Protein AF-A0A6G1BLP6-F1 (afdb_monomer)

Structure (mmCIF, N/CA/C/O backbone):
data_AF-A0A6G1BLP6-F1
#
_entry.id   AF-A0A6G1BLP6-F1
#
loop_
_atom_site.group_PDB
_atom_site.id
_atom_site.type_symbol
_atom_site.label_atom_id
_atom_site.label_alt_id
_atom_site.label_comp_id
_atom_site.label_asym_id
_atom_site.label_entity_id
_atom_site.label_seq_id
_atom_site.pdbx_PDB_ins_code
_atom_site.Cartn_x
_atom_site.Cartn_y
_atom_site.Cartn_z
_atom_site.occupancy
_atom_site.B_iso_or_equiv
_atom_site.auth_seq_id
_atom_site.auth_comp_id
_atom_site.auth_asym_id
_atom_site.auth_atom_id
_atom_site.pdbx_PDB_model_num
ATOM 1 N N . MET A 1 1 ? -44.568 1.431 -53.016 1.00 49.56 1 MET A N 1
ATOM 2 C CA . MET A 1 1 ? -43.522 0.957 -52.077 1.00 49.56 1 MET A CA 1
ATOM 3 C C . MET A 1 1 ? -42.128 1.195 -52.660 1.00 49.56 1 MET A C 1
ATOM 5 O O . MET A 1 1 ? -41.774 0.500 -53.600 1.00 49.56 1 MET A O 1
ATOM 9 N N . LYS A 1 2 ? -41.354 2.138 -52.099 1.00 43.41 2 LYS A N 1
ATOM 10 C CA . LYS A 1 2 ? -39.905 2.087 -51.759 1.00 43.41 2 LYS A CA 1
ATOM 11 C C . LYS A 1 2 ? -39.343 3.519 -51.656 1.00 43.41 2 LYS A C 1
ATOM 13 O O . LYS A 1 2 ? -39.744 4.408 -52.388 1.00 43.41 2 LYS A O 1
ATOM 18 N N . ARG A 1 3 ? -38.508 3.704 -50.631 1.00 43.41 3 ARG A N 1
ATOM 19 C CA . ARG A 1 3 ? -38.144 4.943 -49.915 1.00 43.41 3 ARG A CA 1
ATOM 20 C C . ARG A 1 3 ? -37.071 5.782 -50.632 1.00 43.41 3 ARG A C 1
ATOM 22 O O . ARG A 1 3 ? -36.205 5.175 -51.259 1.00 43.41 3 ARG A O 1
ATOM 29 N N . PRO A 1 4 ? -37.011 7.113 -50.430 1.00 48.69 4 PRO A N 1
ATOM 30 C CA . PRO A 1 4 ? -35.815 7.891 -50.733 1.00 48.69 4 PRO A CA 1
ATOM 31 C C . PRO A 1 4 ? -34.778 7.755 -49.604 1.00 48.69 4 PRO A C 1
ATOM 33 O O . PRO A 1 4 ? -35.099 7.828 -48.418 1.00 48.69 4 PRO A O 1
ATOM 36 N N . THR A 1 5 ? -33.519 7.537 -49.979 1.00 52.62 5 THR A N 1
ATOM 37 C CA . THR A 1 5 ? -32.361 7.511 -49.077 1.00 52.62 5 THR A CA 1
ATOM 38 C C . THR A 1 5 ? -31.807 8.922 -48.889 1.00 52.62 5 THR A C 1
ATOM 40 O O . THR A 1 5 ? -31.282 9.499 -49.840 1.00 52.62 5 THR A O 1
ATOM 43 N N . GLN A 1 6 ? -31.862 9.456 -47.668 1.00 46.12 6 GLN A N 1
ATOM 44 C CA . GLN A 1 6 ? -31.048 10.606 -47.268 1.00 46.12 6 GLN A CA 1
ATOM 45 C C . GLN A 1 6 ? -29.583 10.164 -47.133 1.00 46.12 6 GLN A C 1
ATOM 47 O O . GLN A 1 6 ? -29.266 9.260 -46.360 1.00 46.12 6 GLN A O 1
ATOM 52 N N . ARG A 1 7 ? -28.684 10.798 -47.891 1.00 44.09 7 ARG A N 1
ATOM 53 C CA . ARG A 1 7 ? -27.245 10.816 -47.604 1.00 44.09 7 ARG A CA 1
ATOM 54 C C . ARG A 1 7 ? -26.928 12.185 -47.026 1.00 44.09 7 ARG A C 1
ATOM 56 O O . ARG A 1 7 ? -26.746 13.130 -47.783 1.00 44.09 7 ARG A O 1
ATOM 63 N N . ASP A 1 8 ? -26.867 12.274 -45.704 1.00 41.25 8 ASP A N 1
ATOM 64 C CA . ASP A 1 8 ? -26.398 13.484 -45.038 1.00 41.25 8 ASP A CA 1
ATOM 65 C C . ASP A 1 8 ? -24.873 13.428 -44.892 1.00 41.25 8 ASP A C 1
ATOM 67 O O . ASP A 1 8 ? -24.301 12.661 -44.1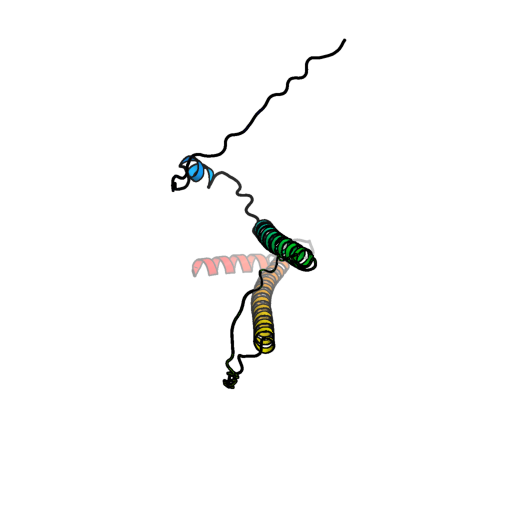09 1.00 41.25 8 ASP A O 1
ATOM 71 N N . GLY A 1 9 ? -24.202 14.215 -45.731 1.00 46.84 9 GLY A N 1
ATOM 72 C CA . GLY A 1 9 ? -22.765 14.437 -45.708 1.00 46.84 9 GLY A CA 1
ATOM 73 C C . GLY A 1 9 ? -22.378 15.382 -44.575 1.00 46.84 9 GLY A C 1
ATOM 74 O O . GLY A 1 9 ? -22.216 16.578 -44.782 1.00 46.84 9 GLY A O 1
ATOM 75 N N . GLY A 1 10 ? -22.168 14.845 -43.376 1.00 40.88 10 GLY A N 1
ATOM 76 C CA . GLY A 1 10 ? -21.662 15.593 -42.222 1.00 40.88 10 GLY A CA 1
ATOM 77 C C . GLY A 1 10 ? -20.132 15.626 -42.147 1.00 40.88 10 GLY A C 1
ATOM 78 O O . GLY A 1 10 ? -19.542 15.062 -41.222 1.00 40.88 10 GLY A O 1
ATOM 79 N N . GLY A 1 11 ? -19.466 16.267 -43.109 1.00 44.09 11 GLY A N 1
ATOM 80 C CA . GLY A 1 11 ? -18.021 16.507 -43.067 1.00 44.09 11 GLY A CA 1
ATOM 81 C C . GLY A 1 11 ? -17.651 17.491 -41.952 1.00 44.09 11 GLY A C 1
ATOM 82 O O . GLY A 1 11 ? -17.710 18.703 -42.140 1.00 44.09 11 GLY A O 1
ATOM 83 N N . ARG A 1 12 ? -17.247 16.991 -40.777 1.00 51.62 12 ARG A N 1
ATOM 84 C CA . ARG A 1 12 ? -16.734 17.840 -39.688 1.00 51.62 12 ARG A CA 1
ATOM 85 C C . ARG A 1 12 ? -15.384 18.442 -40.084 1.00 51.62 12 ARG A C 1
ATOM 87 O O . ARG A 1 12 ? -14.343 17.802 -39.922 1.00 51.62 12 ARG A O 1
ATOM 94 N N . ARG A 1 13 ? -15.404 19.689 -40.561 1.00 58.03 13 ARG A N 1
ATOM 95 C CA . ARG A 1 13 ? -14.222 20.555 -40.652 1.00 58.03 13 ARG A CA 1
ATOM 96 C C . ARG A 1 13 ? -13.611 20.683 -39.255 1.00 58.03 13 ARG A C 1
ATOM 98 O O . ARG A 1 13 ? -14.239 21.204 -38.340 1.00 58.03 13 ARG A O 1
ATOM 105 N N . ARG A 1 14 ? -12.395 20.169 -39.075 1.00 61.75 14 ARG A N 1
ATOM 106 C CA . ARG A 1 14 ? -11.563 20.440 -37.900 1.00 61.75 14 ARG A CA 1
ATOM 107 C C . ARG A 1 14 ? -10.317 21.153 -38.376 1.00 61.75 14 ARG A C 1
ATOM 109 O O . ARG A 1 14 ? -9.379 20.504 -38.820 1.00 61.75 14 ARG A O 1
ATOM 116 N N . ASN A 1 15 ? -10.347 22.471 -38.288 1.00 63.34 15 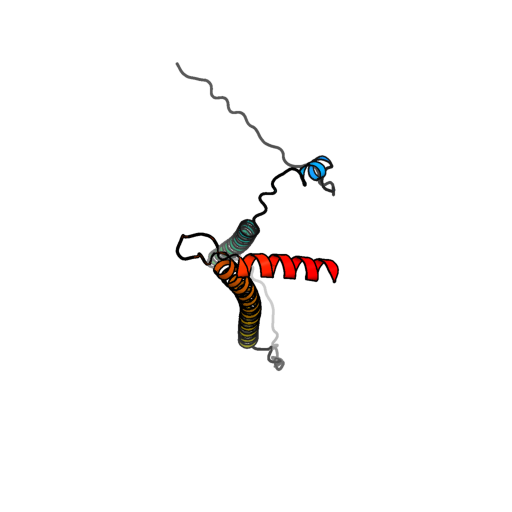ASN A N 1
ATOM 117 C CA . ASN A 1 15 ? -9.177 23.279 -37.999 1.00 63.34 15 ASN A CA 1
ATOM 118 C C . ASN A 1 15 ? -9.642 24.713 -37.831 1.00 63.34 15 ASN A C 1
ATOM 120 O O . ASN A 1 15 ? -10.110 25.298 -38.794 1.00 63.34 15 ASN A O 1
ATOM 124 N N . GLU A 1 16 ? -9.533 25.216 -36.607 1.00 55.16 16 GLU A N 1
ATOM 125 C CA . GLU A 1 16 ? -9.065 26.563 -36.283 1.00 55.16 16 GLU A CA 1
ATOM 126 C C . GLU A 1 16 ? -9.237 26.764 -34.782 1.00 55.16 16 GLU A C 1
ATOM 128 O O . GLU A 1 16 ? -10.343 26.869 -34.270 1.00 55.16 16 GLU A O 1
ATOM 133 N N . GLN A 1 17 ? -8.113 26.691 -34.075 1.00 58.19 17 GLN A N 1
ATOM 134 C CA . GLN A 1 17 ? -7.715 27.601 -33.001 1.00 58.19 17 GLN A CA 1
ATOM 135 C C . GLN A 1 17 ? -6.421 27.043 -32.416 1.00 58.19 17 GLN A C 1
ATOM 137 O O . GLN A 1 17 ? -6.364 26.363 -31.395 1.00 58.19 17 GLN A O 1
ATOM 142 N N . ARG A 1 18 ? -5.340 27.334 -33.140 1.00 60.72 18 ARG A N 1
ATOM 143 C CA . ARG A 1 18 ? -4.014 27.454 -32.550 1.00 60.72 18 ARG A CA 1
ATOM 144 C C . ARG A 1 18 ? -3.994 28.778 -31.794 1.00 60.72 18 ARG A C 1
ATOM 146 O O . ARG A 1 18 ? -3.501 29.772 -32.307 1.00 60.72 18 ARG A O 1
ATOM 153 N N . LEU A 1 19 ? -4.569 28.792 -30.602 1.00 52.75 19 LEU A N 1
ATOM 154 C CA . LEU A 1 19 ? -4.318 29.840 -29.628 1.00 52.75 19 LEU A CA 1
ATOM 155 C C . LEU A 1 19 ? -3.748 29.138 -28.407 1.00 52.75 19 LEU A C 1
ATOM 157 O O . LEU A 1 19 ? -4.384 28.251 -27.838 1.00 52.75 19 LEU A O 1
ATOM 161 N N . GLY A 1 20 ? -2.507 29.480 -28.063 1.00 65.31 20 GLY A N 1
ATOM 162 C CA . GLY A 1 20 ? -1.955 29.158 -26.756 1.00 65.31 20 GLY A CA 1
ATOM 163 C C . GLY A 1 20 ? -2.897 29.748 -25.715 1.00 65.31 20 GLY A C 1
ATOM 164 O O . GLY A 1 20 ?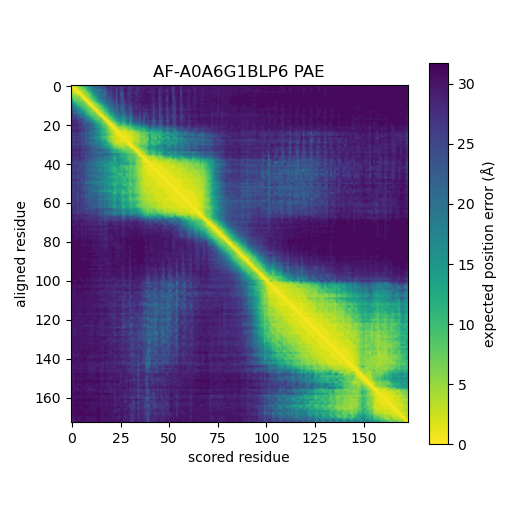 -2.943 30.957 -25.536 1.00 65.31 20 GLY A O 1
ATOM 165 N N . GLY A 1 21 ? -3.721 28.896 -25.118 1.00 55.50 21 GLY A N 1
ATOM 166 C CA . GLY A 1 21 ? -4.821 29.298 -24.262 1.00 55.50 21 GLY A CA 1
ATOM 167 C C . GLY A 1 21 ? -4.807 28.416 -23.036 1.00 55.50 21 GLY A C 1
ATOM 168 O O . GLY A 1 21 ? -4.977 27.199 -23.136 1.00 55.50 21 GLY A O 1
ATOM 169 N N . GLY A 1 22 ? -4.564 29.038 -21.883 1.00 72.00 22 GLY A N 1
ATOM 170 C CA . GLY A 1 22 ? -4.801 28.405 -20.595 1.00 72.00 22 GLY A CA 1
ATOM 171 C C . GLY A 1 22 ? -6.221 27.840 -20.525 1.00 72.00 22 GLY A C 1
ATOM 172 O O . GLY A 1 22 ? -7.106 28.220 -21.293 1.00 72.00 22 GLY A O 1
ATOM 173 N N . LEU A 1 23 ? -6.416 26.887 -19.614 1.00 76.88 23 LEU A N 1
ATOM 174 C CA . LEU A 1 23 ? -7.701 26.221 -19.407 1.00 76.88 23 LEU A CA 1
ATOM 175 C C . LEU A 1 23 ? -8.823 27.270 -19.323 1.00 76.88 23 LEU A C 1
ATOM 177 O O . LEU A 1 23 ? -8.699 28.257 -18.602 1.00 76.88 23 LEU A O 1
ATOM 181 N N . SER A 1 24 ? -9.905 27.072 -20.081 1.00 82.62 24 SER A N 1
ATOM 182 C CA . SER A 1 24 ? -11.040 27.998 -20.071 1.00 82.62 24 SER A CA 1
ATOM 183 C C . SER A 1 24 ? -11.598 28.159 -18.650 1.00 82.62 24 SER A C 1
ATOM 185 O O . SER A 1 24 ? -11.510 27.238 -17.837 1.00 82.62 24 SER A O 1
ATOM 187 N N . LEU A 1 25 ? -12.214 29.302 -18.329 1.00 77.62 25 LEU A N 1
ATOM 188 C CA . LEU A 1 25 ? -12.848 29.522 -17.017 1.00 77.62 25 LEU A CA 1
ATOM 189 C C . LEU A 1 25 ? -13.849 28.403 -16.674 1.00 77.62 25 LEU A C 1
ATOM 191 O O . LEU A 1 25 ? -13.894 27.915 -15.547 1.00 77.62 25 LEU A O 1
ATOM 195 N N . ALA A 1 26 ? -14.579 27.921 -17.683 1.00 77.06 26 ALA A N 1
ATOM 196 C CA . ALA A 1 26 ? -15.448 26.757 -17.561 1.00 77.06 26 ALA A CA 1
ATOM 197 C C . ALA A 1 26 ? -14.671 25.470 -17.220 1.00 77.06 26 ALA A C 1
ATOM 199 O O . ALA A 1 26 ? -15.163 24.651 -16.447 1.00 77.06 26 ALA A O 1
ATOM 200 N N . ALA A 1 27 ? -13.463 25.268 -17.754 1.00 77.44 27 ALA A N 1
ATOM 201 C CA . ALA A 1 27 ? -12.610 24.138 -17.385 1.00 77.44 27 ALA A CA 1
ATOM 202 C C . ALA A 1 27 ? -12.101 24.246 -15.938 1.00 77.44 27 ALA A C 1
ATOM 204 O O . ALA A 1 27 ? -12.098 23.236 -15.237 1.00 77.44 27 ALA A O 1
ATOM 205 N N . PHE A 1 28 ? -11.749 25.445 -15.460 1.00 79.00 28 PHE A N 1
ATOM 206 C CA . PHE A 1 28 ? -11.367 25.670 -14.058 1.00 79.00 28 PHE A CA 1
ATOM 207 C C . PHE A 1 28 ? -12.529 25.452 -13.082 1.00 79.00 28 PHE A C 1
ATOM 209 O O . PHE A 1 28 ? -12.365 24.741 -12.090 1.00 79.00 28 PHE A O 1
ATOM 216 N N . ALA A 1 29 ? -13.711 25.998 -13.377 1.00 81.00 29 ALA A N 1
ATOM 217 C CA . ALA A 1 29 ? -14.908 25.802 -12.557 1.00 81.00 29 ALA A CA 1
ATOM 218 C C . ALA A 1 29 ? -15.307 24.316 -12.481 1.00 81.00 29 ALA A C 1
ATOM 220 O O . ALA A 1 29 ? -15.645 23.805 -11.414 1.00 81.00 29 ALA A O 1
ATOM 221 N N . ASN A 1 30 ? -15.179 23.593 -13.598 1.00 71.69 30 ASN A N 1
ATOM 222 C CA . ASN A 1 30 ? -15.501 22.169 -13.669 1.00 71.69 30 ASN A CA 1
ATOM 223 C C . ASN A 1 30 ? -14.379 21.234 -13.179 1.00 71.69 30 ASN A C 1
ATOM 225 O O . ASN A 1 30 ? -14.613 20.033 -13.035 1.00 71.69 30 ASN A O 1
ATOM 229 N N . ALA A 1 31 ? -13.168 21.735 -12.909 1.00 69.62 31 ALA A N 1
ATOM 230 C CA . ALA A 1 31 ? -12.051 20.907 -12.442 1.00 69.62 31 ALA A CA 1
ATOM 231 C C . ALA A 1 31 ? -12.278 20.348 -11.028 1.00 69.62 31 ALA A C 1
ATOM 233 O O . ALA A 1 31 ? -11.774 19.274 -10.709 1.00 69.62 31 ALA A O 1
ATOM 234 N N . LYS A 1 32 ? -13.043 21.061 -10.189 1.00 64.56 32 LYS A N 1
ATOM 235 C CA . LYS A 1 32 ? -13.363 20.644 -8.813 1.00 64.56 32 LYS A CA 1
ATOM 236 C C . LYS A 1 32 ? -14.673 19.857 -8.695 1.00 64.56 32 LYS A C 1
ATOM 238 O O . LYS A 1 32 ? -14.843 19.136 -7.721 1.00 64.56 32 LYS A O 1
ATOM 243 N N . SER A 1 33 ? -15.594 19.994 -9.654 1.00 62.94 33 SER A N 1
ATOM 244 C CA . SER A 1 33 ? -16.937 19.390 -9.587 1.00 62.94 33 SER A CA 1
ATOM 245 C C . SER A 1 33 ? -17.044 18.033 -10.282 1.00 62.94 33 SER A C 1
ATOM 247 O O . SER A 1 33 ? -17.953 17.258 -9.990 1.00 62.94 33 SER A O 1
ATOM 249 N N . ARG A 1 34 ? -16.125 17.710 -11.197 1.00 61.66 34 ARG A N 1
ATOM 250 C CA . ARG A 1 34 ? -16.102 16.397 -11.847 1.00 61.66 34 ARG A CA 1
ATOM 251 C C . ARG A 1 34 ? -15.381 15.415 -10.935 1.00 61.66 34 ARG A C 1
ATOM 253 O O . ARG A 1 34 ? -14.227 15.636 -10.577 1.00 61.66 34 ARG A O 1
ATOM 260 N N . ASN A 1 35 ? -16.027 14.297 -10.616 1.00 66.06 35 ASN A N 1
ATOM 261 C CA . ASN A 1 35 ? -15.340 13.102 -10.143 1.00 66.06 35 ASN A CA 1
ATOM 262 C C . ASN A 1 35 ? -14.326 12.702 -11.225 1.00 66.06 35 ASN A C 1
ATOM 264 O O . ASN A 1 35 ? -14.659 12.052 -12.208 1.00 66.06 35 ASN A O 1
ATOM 268 N N . THR A 1 36 ? -13.075 13.143 -11.089 1.00 63.28 36 THR A N 1
ATOM 269 C CA . THR A 1 36 ? -12.062 13.096 -12.159 1.00 63.28 36 THR A CA 1
ATOM 270 C C . THR A 1 36 ? -11.722 11.682 -12.634 1.00 63.28 36 THR A C 1
ATOM 272 O O . THR A 1 36 ? -10.894 11.526 -13.529 1.00 63.28 36 THR A O 1
ATOM 275 N N . GLY A 1 37 ? -12.345 10.646 -12.048 1.00 70.56 37 GLY A N 1
ATOM 276 C CA . GLY A 1 37 ? -12.176 9.245 -12.413 1.00 70.56 37 GLY A CA 1
ATOM 277 C C . GLY A 1 37 ? -10.707 8.849 -12.400 1.00 70.56 37 GLY A C 1
ATOM 278 O O . GLY A 1 37 ? -10.304 7.957 -13.146 1.00 70.56 37 GLY A O 1
ATOM 279 N N . TYR A 1 38 ? -9.893 9.585 -11.629 1.00 79.69 38 TYR A N 1
ATOM 280 C CA . TYR A 1 38 ? -8.450 9.575 -11.748 1.00 79.69 38 TYR A CA 1
ATOM 281 C C . TYR A 1 38 ? -7.930 8.258 -11.195 1.00 79.69 38 TYR A C 1
ATOM 283 O O . TYR A 1 38 ? -7.696 8.093 -10.000 1.00 79.69 38 TYR A O 1
ATOM 291 N N . ASN A 1 39 ? -7.781 7.297 -12.100 1.00 87.31 39 ASN A N 1
ATOM 292 C CA . ASN A 1 39 ? -7.234 5.993 -11.804 1.00 87.31 39 ASN A CA 1
ATOM 293 C C . ASN A 1 39 ? -5.815 5.910 -12.388 1.00 87.31 39 ASN A C 1
ATOM 295 O O . ASN A 1 39 ? -5.653 5.739 -13.605 1.00 87.31 39 ASN A O 1
ATOM 299 N N . PRO A 1 40 ? -4.767 5.999 -11.548 1.00 87.81 40 PRO A N 1
ATOM 300 C CA . PRO A 1 40 ? -3.388 5.993 -12.022 1.00 87.81 40 PRO A CA 1
ATOM 301 C C . PRO A 1 40 ? -3.020 4.689 -12.744 1.00 87.81 40 PRO A C 1
ATOM 303 O O . PRO A 1 40 ? -2.159 4.715 -13.622 1.00 87.81 40 PRO A O 1
ATOM 306 N N . ALA A 1 41 ? -3.671 3.562 -12.434 1.00 91.56 41 ALA A N 1
ATOM 307 C CA . ALA A 1 41 ? -3.428 2.291 -13.114 1.00 91.56 41 ALA A CA 1
ATOM 308 C C . ALA A 1 41 ? -3.946 2.308 -14.561 1.00 91.56 41 ALA A C 1
ATOM 310 O O . ALA A 1 41 ? -3.235 1.886 -15.475 1.00 91.56 41 ALA A O 1
ATOM 311 N N . LEU A 1 42 ? -5.139 2.866 -14.795 1.00 89.25 42 LEU A N 1
ATOM 312 C CA . LEU A 1 42 ? -5.696 3.003 -16.147 1.00 89.25 42 LEU A CA 1
ATOM 313 C C . LEU A 1 42 ? -4.857 3.956 -17.004 1.00 89.25 42 LEU A C 1
ATOM 315 O O . LEU A 1 42 ? -4.554 3.646 -18.156 1.00 89.25 42 LEU A O 1
ATOM 319 N N . ILE A 1 43 ? -4.408 5.072 -16.425 1.00 87.75 43 ILE A N 1
ATOM 320 C CA . ILE A 1 43 ? -3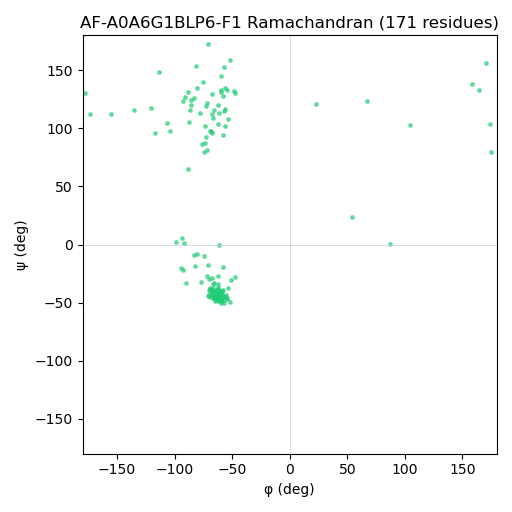.546 6.044 -17.112 1.00 87.75 43 ILE A CA 1
ATOM 321 C C . ILE A 1 43 ? -2.198 5.411 -17.483 1.00 87.75 43 ILE A C 1
ATOM 323 O O . ILE A 1 43 ? -1.712 5.602 -18.601 1.00 87.75 43 ILE A O 1
ATOM 327 N N . LYS A 1 44 ? -1.591 4.631 -16.577 1.00 95.12 44 LYS A N 1
ATOM 328 C CA . LYS A 1 44 ? -0.356 3.880 -16.865 1.00 95.12 44 LYS A CA 1
ATOM 329 C C . LYS A 1 44 ? -0.562 2.892 -18.016 1.00 95.12 44 LYS A C 1
ATOM 331 O O . LYS A 1 44 ? 0.191 2.948 -18.988 1.00 95.12 44 LYS A O 1
ATOM 336 N N . LYS A 1 45 ? -1.630 2.087 -17.970 1.00 95.56 45 LYS A N 1
ATOM 337 C CA . LYS A 1 45 ? -1.967 1.109 -19.019 1.00 95.56 45 LYS A CA 1
ATOM 338 C C . LYS A 1 45 ? -2.161 1.768 -20.388 1.00 95.56 45 LYS A C 1
ATOM 340 O O . LYS A 1 45 ? -1.643 1.278 -21.387 1.00 95.56 45 LYS A O 1
ATOM 345 N N . GLN A 1 46 ? -2.857 2.904 -20.445 1.00 93.38 46 GLN A N 1
ATOM 346 C CA . GLN A 1 46 ? -3.043 3.657 -21.691 1.00 93.38 46 GLN A CA 1
ATOM 347 C C . GLN A 1 46 ? -1.720 4.207 -22.242 1.00 93.38 46 GLN A C 1
ATOM 349 O O . GLN A 1 46 ? -1.457 4.097 -23.442 1.00 93.38 46 GLN A O 1
ATOM 354 N N . LYS A 1 47 ? -0.858 4.762 -21.378 1.00 95.62 47 LYS A N 1
ATOM 355 C CA . LYS A 1 47 ? 0.471 5.257 -21.780 1.00 95.62 47 LYS A CA 1
ATOM 356 C C . LYS A 1 47 ? 1.341 4.140 -22.355 1.00 95.62 47 LYS A C 1
ATOM 358 O O . LYS A 1 47 ? 1.999 4.346 -23.374 1.00 95.62 47 LYS A O 1
ATOM 363 N N . GLU A 1 48 ? 1.350 2.977 -21.715 1.00 95.38 48 GLU A N 1
ATOM 364 C CA . GLU A 1 48 ? 2.095 1.805 -22.183 1.00 95.38 48 GLU A CA 1
ATOM 365 C C . GLU A 1 48 ? 1.546 1.273 -23.505 1.00 95.38 48 GLU A C 1
ATOM 367 O O . GLU A 1 48 ? 2.314 1.077 -24.446 1.00 95.38 48 GLU A O 1
ATOM 372 N N . PHE A 1 49 ? 0.222 1.139 -23.625 1.00 97.62 49 PHE A N 1
ATOM 373 C CA . PHE A 1 49 ? -0.426 0.733 -24.871 1.00 97.62 49 PHE A CA 1
ATOM 374 C C . PHE A 1 49 ? -0.029 1.644 -26.038 1.00 97.62 49 PHE A C 1
ATOM 376 O O . PHE A 1 49 ? 0.364 1.162 -27.100 1.00 97.62 49 PHE A O 1
ATOM 383 N N . TYR A 1 50 ? -0.049 2.963 -25.825 1.00 97.56 50 TYR A N 1
ATOM 384 C CA . TYR A 1 50 ? 0.351 3.927 -26.846 1.00 97.56 50 TYR A CA 1
ATOM 385 C C . TYR A 1 50 ? 1.832 3.800 -27.230 1.00 97.56 50 TYR A C 1
ATOM 387 O O . TYR A 1 50 ? 2.162 3.788 -28.419 1.00 97.56 50 TYR A O 1
ATOM 395 N N . LYS A 1 51 ? 2.735 3.660 -26.248 1.00 97.69 51 LYS A N 1
ATOM 396 C CA . LYS A 1 51 ? 4.167 3.422 -26.506 1.00 97.69 51 LYS A CA 1
ATOM 397 C C . LYS A 1 51 ? 4.370 2.160 -27.346 1.00 97.69 51 LYS A C 1
ATOM 399 O O . LYS A 1 51 ? 5.063 2.212 -28.363 1.00 97.69 51 LYS A O 1
ATOM 404 N N . ASN A 1 52 ? 3.710 1.068 -26.972 1.00 97.12 52 ASN A N 1
ATOM 405 C CA . ASN A 1 52 ? 3.808 -0.219 -27.657 1.00 97.12 52 ASN A CA 1
ATOM 406 C C . ASN A 1 52 ? 3.261 -0.141 -29.085 1.00 97.12 52 ASN A C 1
ATOM 408 O O . ASN A 1 52 ? 3.929 -0.575 -30.022 1.00 97.12 52 ASN A O 1
ATOM 412 N N . ALA A 1 53 ? 2.104 0.492 -29.286 1.00 97.12 53 ALA A N 1
ATOM 413 C CA . ALA A 1 53 ? 1.536 0.711 -30.615 1.00 97.12 53 ALA A CA 1
ATOM 414 C C . ALA A 1 53 ? 2.490 1.504 -31.526 1.00 97.12 53 ALA A C 1
ATOM 416 O O . ALA A 1 53 ? 2.643 1.182 -32.711 1.00 97.12 53 ALA A O 1
ATOM 417 N N . LYS A 1 54 ? 3.190 2.503 -30.971 1.00 97.62 54 LYS A N 1
ATOM 418 C CA . LYS A 1 54 ? 4.210 3.278 -31.690 1.00 97.62 54 LYS A CA 1
ATOM 419 C C . LYS A 1 54 ? 5.389 2.405 -32.121 1.00 97.62 54 LYS A C 1
ATOM 421 O O . LYS A 1 54 ? 5.810 2.478 -33.276 1.00 97.62 54 LYS A O 1
ATOM 426 N N . LEU A 1 55 ? 5.896 1.568 -31.215 1.00 97.12 55 LEU A N 1
ATOM 427 C CA . LEU A 1 55 ? 6.997 0.642 -31.496 1.00 97.12 55 LEU A CA 1
ATOM 428 C C . LEU A 1 55 ? 6.610 -0.395 -32.556 1.00 97.12 55 LEU A C 1
ATOM 430 O O . LEU A 1 55 ? 7.356 -0.589 -33.514 1.00 97.12 55 LEU A O 1
ATOM 434 N N . ILE A 1 56 ? 5.419 -0.988 -32.445 1.00 96.69 56 ILE A N 1
ATOM 435 C CA . ILE A 1 56 ? 4.889 -1.942 -33.430 1.00 96.69 56 ILE A CA 1
ATOM 436 C C . ILE A 1 56 ? 4.756 -1.275 -34.802 1.00 96.69 56 ILE A C 1
ATOM 438 O O . ILE A 1 56 ? 5.161 -1.850 -35.809 1.00 96.69 56 ILE A O 1
ATOM 442 N N . SER A 1 57 ? 4.230 -0.050 -34.856 1.00 96.88 57 SER A N 1
ATOM 443 C CA . SER A 1 57 ? 4.095 0.701 -36.111 1.00 96.88 57 SER A CA 1
ATOM 444 C C . SER A 1 57 ? 5.457 0.993 -36.744 1.00 96.88 57 SER A C 1
ATOM 446 O O . SER A 1 57 ? 5.632 0.808 -37.950 1.00 96.88 57 SER A O 1
ATOM 448 N N . LYS A 1 58 ? 6.447 1.386 -35.930 1.00 97.50 58 LYS A N 1
ATOM 449 C CA . LYS A 1 58 ? 7.831 1.599 -36.376 1.00 97.50 58 LYS A CA 1
ATOM 450 C C . LYS A 1 58 ? 8.440 0.309 -36.933 1.00 97.50 58 LYS A C 1
ATOM 452 O O . LYS A 1 58 ? 9.001 0.334 -38.025 1.00 97.50 58 LYS A O 1
ATOM 457 N N . TYR A 1 59 ? 8.279 -0.810 -36.228 1.00 96.69 59 TYR A N 1
ATOM 458 C CA . TYR A 1 59 ? 8.757 -2.121 -36.669 1.00 96.69 59 TYR A CA 1
ATOM 459 C C . TYR A 1 59 ? 8.102 -2.558 -37.983 1.00 96.69 59 TYR A C 1
ATOM 461 O O . TYR A 1 59 ? 8.801 -2.925 -38.922 1.00 96.69 59 TYR A O 1
ATOM 469 N N . LYS A 1 60 ? 6.772 -2.455 -38.096 1.00 95.94 60 LYS A N 1
ATOM 470 C CA . LYS A 1 60 ? 6.044 -2.793 -39.329 1.00 95.94 60 LYS A CA 1
ATOM 471 C C . LYS A 1 60 ? 6.520 -1.958 -40.519 1.00 95.94 60 LYS A C 1
ATOM 473 O O . LYS A 1 60 ? 6.670 -2.497 -41.613 1.00 95.94 60 LYS A O 1
ATOM 478 N N . ARG A 1 61 ? 6.793 -0.666 -40.309 1.00 94.69 61 ARG A N 1
ATOM 479 C CA . ARG A 1 61 ? 7.354 0.220 -41.339 1.00 94.69 61 ARG A CA 1
ATOM 480 C C . ARG A 1 61 ? 8.751 -0.228 -41.772 1.00 94.69 61 ARG A C 1
ATOM 482 O O . ARG A 1 61 ? 8.993 -0.315 -42.970 1.00 94.69 61 ARG A O 1
ATOM 489 N N . LEU A 1 62 ? 9.627 -0.550 -40.820 1.00 93.94 62 LEU A N 1
ATOM 490 C CA . LEU A 1 62 ? 10.980 -1.028 -41.111 1.00 93.94 62 LEU A CA 1
ATOM 491 C C . LEU A 1 62 ? 10.961 -2.379 -41.841 1.00 93.94 62 LEU A C 1
ATOM 493 O O . LEU A 1 62 ? 11.625 -2.535 -42.857 1.00 93.94 62 LEU A O 1
ATOM 497 N N . LYS A 1 63 ? 10.128 -3.321 -41.387 1.00 92.25 63 LYS A N 1
ATOM 498 C CA . LYS A 1 63 ? 9.930 -4.620 -42.045 1.00 92.25 63 LYS A CA 1
ATOM 499 C C . LYS A 1 63 ? 9.407 -4.456 -43.473 1.00 92.25 63 LYS A C 1
ATOM 501 O O . LYS A 1 63 ? 9.872 -5.136 -44.378 1.00 92.25 63 LYS A O 1
ATOM 506 N N . LYS A 1 64 ? 8.474 -3.521 -43.700 1.00 92.62 64 LYS A N 1
ATOM 507 C CA . LYS A 1 64 ? 8.002 -3.194 -45.053 1.00 92.62 64 LYS A CA 1
ATOM 508 C C . LYS A 1 64 ? 9.134 -2.638 -45.918 1.00 92.62 64 LYS A C 1
ATOM 510 O O . LYS A 1 64 ? 9.228 -3.037 -47.066 1.00 92.62 64 LYS A O 1
ATOM 515 N N . GLN A 1 65 ? 9.983 -1.757 -45.387 1.00 86.69 65 GLN A N 1
ATOM 516 C CA . GLN A 1 65 ? 11.142 -1.231 -46.121 1.00 86.69 65 GLN A CA 1
ATOM 517 C C . GLN A 1 65 ? 12.148 -2.332 -46.468 1.00 86.69 65 GLN A C 1
ATOM 519 O O . GLN A 1 65 ? 12.564 -2.409 -47.615 1.00 86.69 65 GLN A O 1
ATOM 524 N N . GLN A 1 66 ? 12.456 -3.225 -45.527 1.00 84.69 66 GLN A N 1
ATOM 525 C CA . GLN A 1 66 ? 13.338 -4.370 -45.760 1.00 84.69 66 GLN A CA 1
ATOM 526 C C . GLN A 1 66 ? 12.797 -5.311 -46.851 1.00 84.69 66 GLN A C 1
ATOM 528 O O . GLN A 1 66 ? 13.543 -5.738 -47.728 1.00 84.69 66 GLN A O 1
ATOM 533 N N . ASN A 1 67 ? 11.489 -5.585 -46.836 1.00 77.88 67 ASN A N 1
ATOM 534 C CA . ASN A 1 67 ? 10.821 -6.398 -47.859 1.00 77.88 67 ASN A CA 1
ATOM 535 C C . ASN A 1 67 ? 10.709 -5.689 -49.223 1.00 77.88 67 ASN A C 1
ATOM 537 O O . ASN A 1 67 ? 10.405 -6.328 -50.221 1.00 77.88 67 ASN A O 1
ATOM 541 N N . GLN A 1 68 ? 10.876 -4.366 -49.270 1.00 68.25 68 GLN A N 1
ATOM 542 C CA . GLN A 1 68 ? 10.894 -3.590 -50.515 1.00 68.25 68 GLN A CA 1
ATOM 543 C C . GLN A 1 68 ? 12.320 -3.476 -51.066 1.00 68.25 68 GLN A C 1
ATOM 545 O O . GLN A 1 68 ? 12.497 -3.521 -52.274 1.00 68.25 68 GLN A O 1
ATOM 550 N N . SER A 1 69 ? 13.340 -3.417 -50.200 1.00 59.22 69 SER A N 1
ATOM 551 C CA . SER A 1 69 ? 14.754 -3.486 -50.596 1.00 59.22 69 SER A CA 1
ATOM 552 C C . SER A 1 69 ? 15.224 -4.892 -50.988 1.00 59.22 69 SER A C 1
ATOM 554 O O . SER A 1 69 ? 16.336 -5.031 -51.481 1.00 59.22 69 SER A O 1
ATOM 556 N N . SER A 1 70 ? 14.421 -5.938 -50.753 1.00 56.84 70 SER A N 1
ATOM 557 C CA . SER A 1 70 ? 14.699 -7.290 -51.261 1.00 56.84 70 SER A CA 1
ATOM 558 C C . SER A 1 70 ? 14.288 -7.486 -52.722 1.00 56.84 70 SER A C 1
ATOM 560 O O . SER A 1 70 ? 14.607 -8.523 -53.292 1.00 56.84 70 SER A O 1
ATOM 562 N N . ASN A 1 71 ? 13.590 -6.521 -53.328 1.00 57.91 71 ASN A N 1
ATOM 563 C CA . ASN A 1 71 ? 13.510 -6.429 -54.779 1.00 57.91 71 ASN A CA 1
ATOM 564 C C . ASN A 1 71 ? 14.635 -5.498 -55.242 1.00 57.91 71 ASN A C 1
ATOM 566 O O . ASN A 1 71 ? 14.705 -4.363 -54.757 1.00 57.91 71 ASN A O 1
ATOM 570 N N . PRO A 1 72 ? 15.532 -5.953 -56.132 1.00 55.66 72 PRO A N 1
ATOM 571 C CA . PRO A 1 72 ? 16.613 -5.112 -56.614 1.00 55.66 72 PRO A CA 1
ATOM 572 C C . PRO A 1 72 ? 16.019 -3.875 -57.307 1.00 55.66 72 PRO A C 1
ATOM 574 O O . PRO A 1 72 ? 15.107 -4.017 -58.126 1.00 55.66 72 PRO A O 1
ATOM 577 N N . PRO A 1 73 ? 16.503 -2.657 -57.006 1.00 51.38 73 PRO A N 1
ATOM 578 C CA . PRO A 1 73 ? 16.198 -1.511 -57.840 1.00 51.38 73 PRO A CA 1
ATOM 579 C C . PRO A 1 73 ? 16.775 -1.785 -59.230 1.00 51.38 73 PRO A C 1
ATOM 581 O O . PRO A 1 73 ? 17.977 -1.998 -59.381 1.00 51.38 73 PRO A O 1
ATOM 584 N N . GLN A 1 74 ? 15.919 -1.803 -60.249 1.00 51.38 74 GLN A N 1
ATOM 585 C CA . GLN A 1 74 ? 16.358 -1.850 -61.636 1.00 51.38 74 GLN A CA 1
ATOM 586 C C . GLN A 1 74 ? 16.907 -0.467 -61.995 1.00 51.38 74 GLN A C 1
ATOM 588 O O . GLN A 1 74 ? 16.174 0.428 -62.409 1.00 51.38 74 GLN A O 1
ATOM 593 N N . PHE A 1 75 ? 18.196 -0.267 -61.729 1.00 49.56 75 PHE A N 1
ATOM 594 C CA . PHE A 1 75 ? 18.931 0.917 -62.155 1.00 49.56 75 PHE A CA 1
ATOM 595 C C . PHE A 1 75 ? 19.062 0.911 -63.686 1.00 49.56 75 PHE A C 1
ATOM 597 O O . PHE A 1 75 ? 19.538 -0.083 -64.239 1.00 49.56 75 PHE A O 1
ATOM 604 N N . PRO A 1 76 ? 18.730 2.003 -64.394 1.00 45.59 76 PRO A N 1
ATOM 605 C CA . PRO A 1 76 ? 19.330 2.266 -65.692 1.00 45.59 76 PRO A CA 1
ATOM 606 C C . PRO A 1 76 ? 20.783 2.692 -65.447 1.00 45.59 76 PRO A C 1
ATOM 608 O O . PRO A 1 76 ? 21.028 3.668 -64.744 1.00 45.59 76 PRO A O 1
ATOM 611 N N . ILE A 1 77 ? 21.739 1.935 -65.985 1.00 41.22 77 ILE A N 1
ATOM 612 C CA . ILE A 1 77 ? 23.173 2.255 -65.980 1.00 41.22 77 ILE A CA 1
ATOM 613 C C . ILE A 1 77 ? 23.463 3.155 -67.194 1.00 41.22 77 ILE A C 1
ATOM 615 O O . ILE A 1 77 ? 23.289 2.678 -68.316 1.00 41.22 77 ILE A O 1
ATOM 619 N N . PRO A 1 78 ? 23.965 4.393 -67.035 1.00 40.69 78 PRO A N 1
ATOM 620 C CA . PRO A 1 78 ? 24.736 5.066 -68.074 1.00 40.69 78 PRO A CA 1
ATOM 621 C C . PRO A 1 78 ? 26.226 4.754 -67.861 1.00 40.69 78 PRO A C 1
ATOM 623 O O . PRO A 1 78 ? 26.748 4.912 -66.758 1.00 40.69 78 PRO A O 1
ATOM 626 N N . LYS A 1 79 ? 26.900 4.266 -68.905 1.00 42.69 79 LYS A N 1
ATOM 627 C CA . LYS A 1 79 ? 28.354 4.057 -68.932 1.00 42.69 79 LYS A CA 1
ATOM 628 C C . LYS A 1 79 ? 29.064 5.327 -69.408 1.00 42.69 79 LYS A C 1
ATOM 630 O O . LYS A 1 79 ? 28.684 5.816 -70.459 1.00 42.69 79 LYS A O 1
ATOM 635 N N . GLU A 1 80 ? 30.097 5.753 -68.678 1.00 37.41 80 GLU A N 1
ATOM 636 C CA . GLU A 1 80 ? 31.271 6.585 -69.056 1.00 37.41 80 GLU A CA 1
ATOM 637 C C . GLU A 1 80 ? 31.897 7.060 -67.726 1.00 37.41 80 GL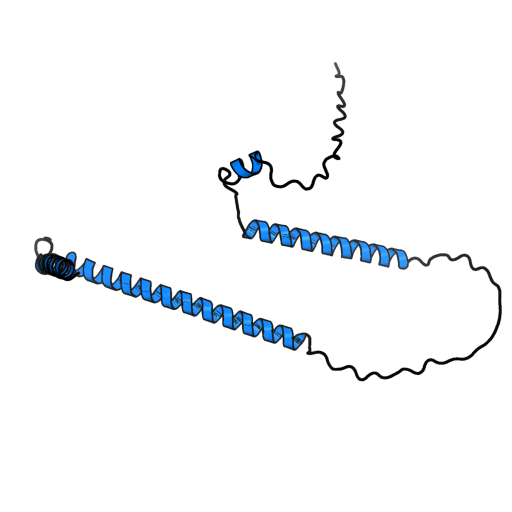U A C 1
ATOM 639 O O . GLU A 1 80 ? 31.150 7.478 -66.850 1.00 37.41 80 GLU A O 1
ATOM 644 N N . GLY A 1 81 ? 33.185 7.034 -67.385 1.00 31.44 81 GLY A N 1
ATOM 645 C CA . GLY A 1 81 ? 34.475 6.631 -67.948 1.00 31.44 81 GLY A CA 1
ATOM 646 C C . GLY A 1 81 ? 35.558 7.171 -66.973 1.00 31.44 81 GLY A C 1
ATOM 647 O O . GLY A 1 81 ? 35.274 8.126 -66.254 1.00 31.44 81 GLY A O 1
ATOM 648 N N . GLY A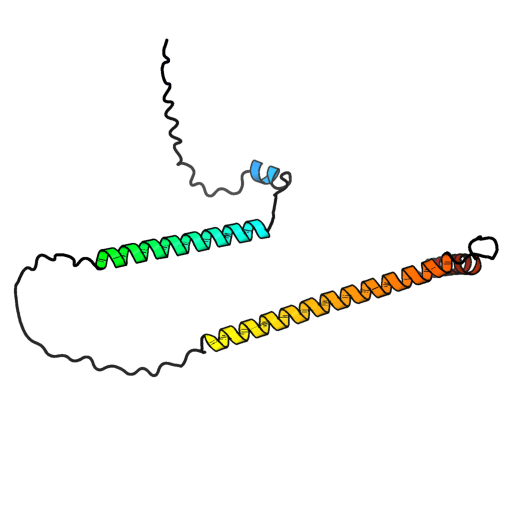 1 82 ? 36.765 6.586 -66.935 1.00 30.47 82 GLY A N 1
ATOM 649 C CA . GLY A 1 82 ? 37.985 7.259 -66.431 1.00 30.47 82 GLY A CA 1
ATOM 650 C C . GLY A 1 82 ? 38.549 6.887 -65.042 1.00 30.47 82 GLY A C 1
ATOM 651 O O . GLY A 1 82 ? 38.068 7.373 -64.026 1.00 30.47 82 GLY A O 1
ATOM 652 N N . ASP A 1 83 ? 39.618 6.083 -65.084 1.00 33.00 83 ASP A N 1
ATOM 653 C CA . ASP A 1 83 ? 40.944 6.207 -64.437 1.00 33.00 83 ASP A CA 1
ATOM 654 C C . ASP A 1 83 ? 41.192 6.121 -62.908 1.00 33.00 83 ASP A C 1
ATOM 656 O O . ASP A 1 83 ? 40.677 6.875 -62.089 1.00 33.00 83 ASP A O 1
ATOM 660 N N . ASP A 1 84 ? 42.087 5.166 -62.600 1.00 37.06 84 ASP A N 1
ATOM 661 C CA . ASP A 1 84 ? 43.169 5.110 -61.601 1.00 37.06 84 ASP A CA 1
ATOM 662 C C . ASP A 1 84 ? 43.137 6.018 -60.358 1.00 37.06 84 ASP A C 1
ATOM 664 O O . ASP A 1 84 ? 43.306 7.230 -60.443 1.00 37.06 84 ASP A O 1
ATOM 668 N N . ALA A 1 85 ? 43.140 5.392 -59.173 1.00 34.62 85 ALA A N 1
ATOM 669 C CA . ALA A 1 85 ? 44.223 5.555 -58.193 1.00 34.62 85 ALA A CA 1
ATOM 670 C C . ALA A 1 85 ? 43.983 4.684 -56.948 1.00 34.62 85 ALA A C 1
ATOM 672 O O . ALA A 1 85 ? 42.926 4.696 -56.319 1.00 34.62 85 ALA A O 1
ATOM 673 N N . ASN A 1 86 ? 45.026 3.944 -56.583 1.00 46.56 86 ASN A N 1
ATOM 674 C CA . ASN A 1 86 ? 45.185 3.239 -55.319 1.00 46.56 86 ASN A CA 1
ATOM 675 C C . ASN A 1 86 ? 45.091 4.207 -54.129 1.00 46.56 86 ASN A C 1
ATOM 677 O O . ASN A 1 86 ? 45.899 5.126 -54.051 1.00 46.56 86 ASN A O 1
ATOM 681 N N . ASP A 1 87 ? 44.236 3.929 -53.140 1.00 40.38 87 ASP A N 1
ATOM 682 C CA . ASP A 1 87 ? 44.547 4.321 -51.761 1.00 40.38 87 ASP A CA 1
ATOM 683 C C . ASP A 1 87 ? 43.825 3.431 -50.736 1.00 40.38 87 ASP A C 1
ATOM 685 O O . ASP A 1 87 ? 42.597 3.407 -50.621 1.00 40.38 87 ASP A O 1
ATOM 689 N N . ALA A 1 88 ? 44.602 2.637 -50.001 1.00 50.94 88 ALA A N 1
ATOM 690 C CA . ALA A 1 88 ? 44.108 1.737 -48.967 1.00 50.94 88 ALA A CA 1
ATOM 691 C C . ALA A 1 88 ? 43.962 2.494 -47.630 1.00 50.94 88 ALA A C 1
ATOM 693 O O . ALA A 1 88 ? 44.948 3.036 -47.121 1.00 50.94 88 ALA A O 1
ATOM 694 N N . PRO A 1 89 ? 42.784 2.505 -46.978 1.00 45.50 89 PRO A N 1
ATOM 695 C CA . PRO A 1 89 ? 42.617 3.237 -45.730 1.00 45.50 89 PRO A CA 1
ATOM 696 C C . PRO A 1 89 ? 43.220 2.462 -44.546 1.00 45.50 89 PRO A C 1
ATOM 698 O O . PRO A 1 89 ? 42.718 1.417 -44.127 1.00 45.50 89 PRO A O 1
ATOM 701 N N . LYS A 1 90 ? 44.290 3.008 -43.952 1.00 51.59 90 LYS A N 1
ATOM 702 C CA . LYS A 1 90 ? 44.883 2.527 -42.692 1.00 51.59 90 LYS A CA 1
ATOM 703 C C . LYS A 1 90 ? 43.865 2.626 -41.542 1.00 51.59 90 LYS A C 1
ATOM 705 O O . LYS A 1 90 ? 43.492 3.716 -41.096 1.00 51.59 90 LYS A O 1
ATOM 710 N N . LEU A 1 91 ? 43.444 1.467 -41.034 1.00 44.88 91 LEU A N 1
ATOM 711 C CA . LEU A 1 91 ? 42.583 1.316 -39.859 1.00 44.88 91 LEU A CA 1
ATOM 712 C C . LEU A 1 91 ? 43.313 1.780 -38.591 1.00 44.88 91 LEU A C 1
ATOM 714 O O . LEU A 1 91 ? 44.218 1.136 -38.070 1.00 44.88 91 LEU A O 1
ATOM 718 N N . HIS A 1 92 ? 42.875 2.912 -38.067 1.00 51.84 92 HIS A N 1
ATOM 719 C CA . HIS A 1 92 ? 43.268 3.462 -36.779 1.00 51.84 92 HIS A CA 1
ATOM 720 C C . HIS A 1 92 ? 42.605 2.642 -35.662 1.00 51.84 92 HIS A C 1
ATOM 722 O O . HIS A 1 92 ? 41.422 2.820 -35.355 1.00 51.84 92 HIS A O 1
ATOM 728 N N . SER A 1 93 ? 43.361 1.742 -35.028 1.00 56.94 93 SER A N 1
ATOM 729 C CA . SER A 1 93 ? 42.902 0.970 -33.869 1.00 56.94 93 SER A CA 1
ATOM 730 C C . SER A 1 93 ? 42.793 1.870 -32.632 1.00 56.94 93 SER A C 1
ATOM 732 O O . SER A 1 93 ? 43.682 1.925 -31.779 1.00 56.94 93 SER A O 1
ATOM 734 N N . LYS A 1 94 ? 41.685 2.606 -32.516 1.00 61.34 94 LYS A N 1
ATOM 735 C CA . LYS A 1 94 ? 41.336 3.306 -31.276 1.00 61.34 94 LYS A CA 1
ATOM 736 C C . LYS A 1 94 ? 41.008 2.247 -30.222 1.00 61.34 94 LYS A C 1
ATOM 738 O O . LYS A 1 94 ? 40.008 1.539 -30.348 1.00 61.34 94 LYS A O 1
ATOM 743 N N . LYS A 1 95 ? 41.850 2.131 -29.187 1.00 60.19 95 LYS A N 1
ATOM 744 C CA . LYS A 1 95 ? 41.561 1.331 -27.986 1.00 60.19 95 LYS A CA 1
ATOM 745 C C . LYS A 1 95 ? 40.212 1.791 -27.430 1.00 60.19 95 LYS A C 1
ATOM 747 O O . LYS A 1 95 ? 40.090 2.911 -26.932 1.00 60.19 95 LYS A O 1
ATOM 752 N N . LYS A 1 96 ? 39.183 0.954 -27.572 1.00 62.78 96 LYS A N 1
ATOM 753 C CA . LYS A 1 96 ? 37.854 1.225 -27.023 1.00 62.78 96 LYS A CA 1
ATOM 754 C C . LYS A 1 96 ? 37.989 1.207 -25.505 1.00 62.78 96 LYS A C 1
ATOM 756 O O . LYS A 1 96 ? 38.332 0.177 -24.933 1.00 62.78 96 LYS A O 1
ATOM 761 N N . ARG A 1 97 ? 37.743 2.350 -24.858 1.00 63.28 97 ARG A N 1
ATOM 762 C CA 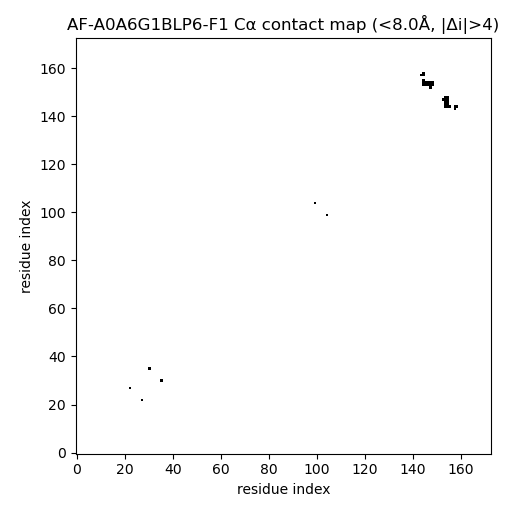. ARG A 1 97 ? 37.471 2.377 -23.419 1.00 63.28 97 ARG A CA 1
ATOM 763 C C . ARG A 1 97 ? 36.278 1.450 -23.202 1.00 63.28 97 ARG A C 1
ATOM 765 O O . ARG A 1 97 ? 35.227 1.668 -23.802 1.00 63.28 97 ARG A O 1
ATOM 772 N N . ILE A 1 98 ? 36.492 0.376 -22.451 1.00 62.78 98 ILE A N 1
ATOM 773 C CA . ILE A 1 98 ? 35.468 -0.613 -22.124 1.00 62.78 98 ILE A CA 1
ATOM 774 C C . ILE A 1 98 ? 34.406 0.143 -21.326 1.00 62.78 98 ILE A C 1
ATOM 776 O O . ILE A 1 98 ? 34.642 0.542 -20.190 1.00 62.78 98 ILE A O 1
ATOM 780 N N . ALA A 1 99 ? 33.283 0.444 -21.978 1.00 63.97 99 ALA A N 1
ATOM 781 C CA . ALA A 1 99 ? 32.107 0.953 -21.296 1.00 63.97 99 ALA A CA 1
ATOM 782 C C . ALA A 1 99 ? 31.670 -0.099 -20.264 1.00 63.97 99 ALA A C 1
ATOM 784 O O . ALA A 1 99 ? 31.831 -1.294 -20.544 1.00 63.97 99 ALA A O 1
ATOM 785 N N . PRO A 1 100 ? 31.150 0.312 -19.093 1.00 62.16 100 PRO A N 1
ATOM 786 C CA . PRO A 1 100 ? 30.607 -0.630 -18.123 1.00 62.16 100 PRO A CA 1
ATOM 787 C C . PRO A 1 100 ? 29.655 -1.589 -18.839 1.00 62.16 100 PRO A C 1
ATOM 789 O O . PRO A 1 100 ? 28.850 -1.181 -19.682 1.00 62.16 100 PRO A O 1
ATOM 792 N N . SER A 1 101 ? 29.825 -2.884 -18.579 1.00 73.69 101 SER A N 1
ATOM 793 C CA . SER A 1 101 ? 29.050 -3.913 -19.260 1.00 73.69 101 SER A CA 1
ATOM 794 C C . SER A 1 101 ? 27.568 -3.678 -18.979 1.00 73.69 101 SER A C 1
ATOM 796 O O . SER A 1 101 ? 27.169 -3.535 -17.827 1.00 73.69 101 SER A O 1
ATOM 798 N N . LEU A 1 102 ? 26.732 -3.694 -20.020 1.00 76.00 102 LEU A N 1
ATOM 799 C CA . LEU A 1 102 ? 25.266 -3.601 -19.919 1.00 76.00 102 LEU A CA 1
ATOM 800 C C . LEU A 1 102 ? 24.686 -4.563 -18.855 1.00 76.00 102 LEU A C 1
ATOM 802 O O . LEU A 1 102 ? 23.642 -4.305 -18.257 1.00 76.00 102 LEU A O 1
ATOM 806 N N . LYS A 1 103 ? 25.389 -5.676 -18.607 1.00 80.31 103 LYS A N 1
ATOM 807 C CA . LYS A 1 103 ? 25.081 -6.669 -17.576 1.00 80.31 103 LYS A CA 1
ATOM 808 C C . LYS A 1 103 ? 25.259 -6.131 -16.149 1.00 80.31 103 LYS A C 1
ATOM 810 O O . LYS A 1 103 ? 24.404 -6.375 -15.305 1.00 80.31 103 LYS A O 1
ATOM 815 N N . GLU A 1 104 ? 26.316 -5.366 -15.890 1.00 81.19 104 GLU A N 1
ATOM 816 C CA . GLU A 1 104 ? 26.607 -4.796 -14.567 1.00 81.19 104 GLU A CA 1
ATOM 817 C C . GLU A 1 104 ? 25.569 -3.747 -14.160 1.00 81.19 104 GLU A C 1
ATOM 819 O O . GLU A 1 104 ? 25.151 -3.697 -13.005 1.00 81.19 104 GLU A O 1
ATOM 824 N N . GLU A 1 105 ? 25.108 -2.921 -15.103 1.00 82.44 105 GLU A N 1
ATOM 825 C CA . GLU A 1 105 ? 24.037 -1.948 -14.846 1.00 82.44 105 GLU A CA 1
ATOM 826 C C . GLU A 1 105 ? 22.715 -2.642 -14.494 1.00 82.44 105 GLU A C 1
ATOM 828 O O . GLU A 1 105 ? 21.986 -2.208 -13.598 1.00 82.44 105 GLU A O 1
ATOM 833 N N . TYR A 1 106 ? 22.418 -3.756 -15.168 1.00 82.06 106 TYR A N 1
ATOM 834 C CA . TYR A 1 106 ? 21.221 -4.547 -14.905 1.00 82.06 106 TYR A CA 1
ATOM 835 C C . TYR A 1 106 ? 21.253 -5.208 -13.520 1.00 82.06 106 TYR A C 1
ATOM 837 O O . TYR A 1 106 ? 20.260 -5.167 -12.788 1.00 82.06 106 TYR A O 1
ATOM 845 N N . GLU A 1 107 ? 22.394 -5.784 -13.140 1.00 86.12 107 GLU A N 1
ATOM 846 C CA . GLU A 1 107 ? 22.590 -6.402 -11.824 1.00 86.12 107 GLU A CA 1
ATOM 847 C C . GLU A 1 107 ? 22.498 -5.369 -10.693 1.00 86.12 107 GLU A C 1
ATOM 849 O O . GLU A 1 107 ? 21.811 -5.613 -9.696 1.00 86.12 107 GLU A O 1
ATOM 854 N N . LYS A 1 108 ? 23.084 -4.179 -10.877 1.00 87.25 108 LYS A N 1
ATOM 855 C CA . LYS A 1 108 ? 22.971 -3.066 -9.918 1.00 87.25 108 LYS A CA 1
ATOM 856 C C . LYS A 1 108 ? 21.520 -2.636 -9.710 1.00 87.25 108 LYS A C 1
ATOM 858 O O . LYS A 1 108 ? 21.063 -2.562 -8.572 1.00 87.25 108 LYS A O 1
ATOM 863 N N . LYS A 1 109 ? 20.763 -2.458 -10.796 1.00 87.50 109 LYS A N 1
ATOM 864 C CA . LYS A 1 109 ? 19.344 -2.081 -10.723 1.00 87.50 109 LYS A CA 1
ATOM 865 C C . LYS A 1 109 ? 18.498 -3.127 -9.988 1.00 87.50 109 LYS A C 1
ATOM 867 O O . LYS A 1 109 ? 17.649 -2.778 -9.173 1.00 87.50 109 LYS A O 1
ATOM 872 N N . ARG A 1 110 ? 18.748 -4.416 -10.241 1.00 86.50 110 ARG A N 1
ATOM 873 C CA . ARG A 1 110 ? 18.088 -5.523 -9.526 1.00 86.50 110 ARG A CA 1
ATOM 874 C C . ARG A 1 110 ? 18.385 -5.496 -8.029 1.00 86.50 110 ARG A C 1
ATOM 876 O O . ARG A 1 110 ? 17.460 -5.653 -7.235 1.00 86.50 110 ARG A O 1
ATOM 883 N N . ALA A 1 111 ? 19.640 -5.264 -7.652 1.00 87.56 111 ALA A N 1
ATOM 884 C CA . ALA A 1 111 ? 20.039 -5.185 -6.251 1.00 87.56 111 ALA A CA 1
ATOM 885 C C . ALA A 1 111 ? 19.402 -3.983 -5.529 1.00 87.56 111 ALA A C 1
ATOM 887 O O . ALA A 1 111 ? 18.961 -4.114 -4.387 1.00 87.56 111 ALA A O 1
ATOM 888 N N . GLU A 1 112 ? 19.319 -2.827 -6.186 1.00 84.94 112 GLU A N 1
ATOM 889 C CA . GLU A 1 112 ? 18.656 -1.631 -5.650 1.00 84.94 112 GLU A CA 1
ATOM 890 C C . GLU A 1 112 ? 17.147 -1.840 -5.475 1.00 84.94 112 GLU A C 1
ATOM 892 O O . GLU A 1 112 ? 16.604 -1.543 -4.409 1.00 84.94 112 GLU A O 1
ATOM 897 N N . ASP A 1 113 ? 16.476 -2.427 -6.469 1.00 82.50 113 ASP A N 1
ATOM 898 C CA . ASP A 1 113 ? 15.045 -2.738 -6.394 1.00 82.50 113 ASP A CA 1
ATOM 899 C C . ASP A 1 113 ? 14.736 -3.738 -5.263 1.00 82.50 113 ASP A C 1
ATOM 901 O O . ASP A 1 113 ? 13.717 -3.618 -4.577 1.00 82.50 113 ASP A O 1
ATOM 905 N N . GLU A 1 114 ? 15.604 -4.728 -5.037 1.00 88.56 114 GLU A N 1
ATOM 906 C CA . GLU A 1 114 ? 15.457 -5.686 -3.935 1.00 88.56 114 GLU A CA 1
ATOM 907 C C . GLU A 1 114 ? 15.689 -5.043 -2.563 1.00 88.56 114 GLU A C 1
ATOM 909 O O . GLU A 1 114 ? 14.948 -5.339 -1.622 1.00 88.56 114 GLU A O 1
ATOM 914 N N . LYS A 1 115 ? 16.649 -4.119 -2.443 1.00 89.12 115 LYS A N 1
ATOM 915 C CA . LYS A 1 115 ? 16.849 -3.330 -1.216 1.00 89.12 115 LYS A CA 1
ATOM 916 C C . LYS A 1 115 ? 15.642 -2.440 -0.923 1.00 89.12 115 LYS A C 1
ATOM 918 O O . LYS A 1 115 ? 15.106 -2.490 0.182 1.00 89.12 115 LYS A O 1
ATOM 923 N N . ALA A 1 116 ? 15.132 -1.733 -1.930 1.00 89.00 116 ALA A N 1
ATOM 924 C CA . ALA A 1 116 ? 13.958 -0.877 -1.788 1.00 89.00 116 ALA A CA 1
ATOM 925 C C . ALA A 1 116 ? 12.693 -1.662 -1.389 1.00 89.00 116 ALA A C 1
ATOM 927 O O . ALA A 1 116 ? 11.845 -1.150 -0.654 1.00 89.00 116 ALA A O 1
ATOM 928 N N . LYS A 1 117 ? 12.544 -2.910 -1.854 1.00 91.00 117 LYS A N 1
ATOM 929 C CA . LYS A 1 117 ? 11.460 -3.798 -1.401 1.00 91.00 117 LYS A CA 1
ATOM 930 C C . LYS A 1 117 ? 11.605 -4.153 0.075 1.00 91.00 117 LYS A C 1
ATOM 932 O O . LYS A 1 117 ? 10.645 -3.974 0.819 1.00 91.00 117 LYS A O 1
ATOM 937 N N . LYS A 1 118 ? 12.799 -4.573 0.499 1.00 91.06 118 LYS A N 1
ATOM 938 C CA . LYS A 1 118 ? 13.075 -4.936 1.898 1.00 91.06 118 LYS A CA 1
ATOM 939 C C . LYS A 1 118 ? 12.844 -3.767 2.857 1.00 91.06 118 LYS A C 1
ATOM 941 O O . LYS A 1 118 ? 12.203 -3.947 3.885 1.00 91.06 118 LYS A O 1
ATOM 946 N N . GLU A 1 119 ? 13.287 -2.563 2.502 1.00 90.19 119 GLU A N 1
ATOM 947 C CA . GLU A 1 119 ? 13.057 -1.357 3.313 1.00 90.19 119 GLU A CA 1
ATOM 948 C C . GLU A 1 119 ? 11.562 -1.043 3.465 1.00 90.19 119 GLU A C 1
ATOM 950 O O . GLU A 1 119 ? 11.081 -0.766 4.565 1.00 90.19 119 GLU A O 1
ATOM 955 N N . ARG A 1 120 ? 10.789 -1.141 2.376 1.00 90.81 120 ARG A N 1
ATOM 956 C CA . ARG A 1 120 ? 9.332 -0.939 2.425 1.00 90.81 120 ARG A CA 1
ATOM 957 C C . ARG A 1 120 ? 8.634 -1.997 3.268 1.00 90.81 120 ARG A C 1
ATOM 959 O O . ARG A 1 120 ? 7.735 -1.658 4.034 1.00 90.81 120 ARG A O 1
ATOM 966 N N . GLU A 1 121 ? 9.030 -3.256 3.125 1.00 91.94 121 GLU A N 1
ATOM 967 C CA . GLU A 1 121 ? 8.485 -4.360 3.915 1.00 91.94 121 GLU A CA 1
ATOM 968 C C . GLU A 1 121 ? 8.782 -4.174 5.407 1.00 91.94 121 GLU A C 1
ATOM 970 O O . GLU A 1 121 ? 7.869 -4.331 6.216 1.00 91.94 121 GLU A O 1
ATOM 975 N N . ALA A 1 122 ? 9.986 -3.720 5.769 1.00 93.88 122 ALA A N 1
ATOM 976 C CA . ALA A 1 122 ? 10.346 -3.411 7.153 1.00 93.88 122 ALA A CA 1
ATOM 977 C C . ALA A 1 122 ? 9.476 -2.288 7.748 1.00 93.88 122 ALA A C 1
ATOM 979 O O . ALA A 1 122 ? 8.964 -2.421 8.859 1.00 93.88 122 ALA A O 1
ATOM 980 N N . ILE A 1 123 ? 9.226 -1.210 6.993 1.00 92.75 123 ILE A N 1
ATOM 981 C CA . ILE A 1 123 ? 8.345 -0.115 7.443 1.00 92.75 123 ILE A CA 1
ATOM 982 C C . ILE A 1 123 ? 6.910 -0.619 7.659 1.00 92.75 123 ILE A C 1
ATOM 984 O O . ILE A 1 123 ? 6.245 -0.249 8.630 1.00 92.75 123 ILE A O 1
ATOM 988 N N . ILE A 1 124 ? 6.414 -1.466 6.755 1.00 93.50 124 ILE A N 1
ATOM 989 C CA . ILE A 1 124 ? 5.066 -2.033 6.859 1.00 93.50 124 ILE A CA 1
ATOM 990 C C . ILE A 1 124 ? 4.963 -2.962 8.072 1.00 93.50 124 ILE A C 1
ATOM 992 O O . ILE A 1 124 ? 3.966 -2.892 8.794 1.00 93.50 124 ILE A O 1
ATOM 996 N N .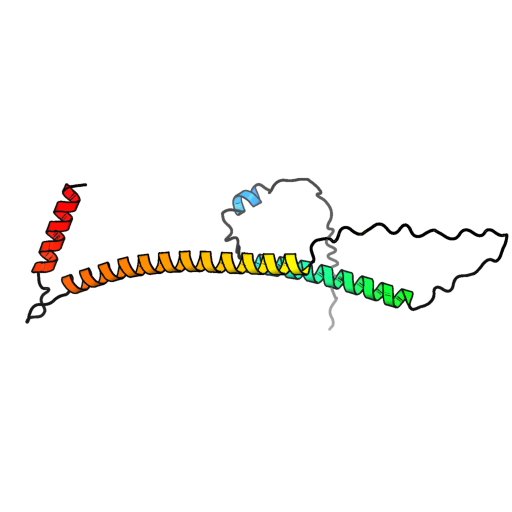 GLN A 1 125 ? 5.974 -3.798 8.311 1.00 94.19 125 GLN A N 1
ATOM 997 C CA . GLN A 1 125 ? 6.028 -4.686 9.472 1.00 94.19 125 GLN A CA 1
ATOM 998 C C . GLN A 1 125 ? 6.061 -3.892 10.778 1.00 94.19 125 GLN A C 1
ATOM 1000 O O . GLN A 1 125 ? 5.197 -4.115 11.623 1.00 94.19 125 GLN A O 1
ATOM 1005 N N . ALA A 1 126 ? 6.932 -2.887 10.898 1.00 93.62 126 ALA A N 1
ATOM 1006 C CA . ALA A 1 126 ? 6.996 -2.033 12.085 1.00 93.62 126 ALA A CA 1
ATOM 1007 C C . ALA A 1 126 ? 5.641 -1.367 12.392 1.00 93.62 126 ALA A C 1
ATOM 1009 O O . ALA A 1 126 ? 5.151 -1.405 13.522 1.00 93.62 126 ALA A O 1
ATOM 1010 N N . LYS A 1 127 ? 4.968 -0.833 11.364 1.00 94.69 127 LYS A N 1
ATOM 1011 C CA . LYS A 1 127 ? 3.632 -0.234 11.509 1.00 94.69 127 LYS A CA 1
ATOM 1012 C C . LYS A 1 127 ? 2.558 -1.260 11.884 1.00 94.69 127 LYS A C 1
ATOM 1014 O O . LYS A 1 127 ? 1.588 -0.926 12.568 1.00 94.69 127 LYS A O 1
ATOM 1019 N N . ARG A 1 128 ? 2.682 -2.498 11.402 1.00 95.31 128 ARG A N 1
ATOM 1020 C CA . ARG A 1 128 ? 1.766 -3.592 11.742 1.00 95.31 128 ARG A CA 1
ATOM 1021 C C . ARG A 1 128 ? 1.935 -4.007 13.200 1.00 95.31 128 ARG A C 1
ATOM 1023 O O . ARG A 1 128 ? 0.931 -4.115 13.895 1.00 95.31 128 ARG A O 1
ATOM 1030 N N . GLU A 1 129 ? 3.170 -4.160 13.662 1.00 94.12 129 GLU A N 1
ATOM 1031 C CA . GLU A 1 129 ? 3.479 -4.499 15.052 1.00 94.12 129 GLU A CA 1
ATOM 1032 C C . GLU A 1 129 ? 3.014 -3.415 16.028 1.00 94.12 129 GLU A C 1
ATOM 1034 O O . GLU A 1 129 ? 2.474 -3.727 17.087 1.00 94.12 129 GLU A O 1
ATOM 1039 N N . GLU A 1 130 ? 3.177 -2.135 15.685 1.00 93.31 130 GLU A N 1
ATOM 1040 C CA . GLU A 1 130 ? 2.673 -1.026 16.503 1.00 93.31 130 GLU A CA 1
ATOM 1041 C C . GLU A 1 130 ? 1.148 -1.099 16.669 1.00 93.31 130 GLU A C 1
ATOM 1043 O O . GLU A 1 130 ? 0.622 -1.017 17.785 1.00 93.31 130 GLU A O 1
ATOM 1048 N N . ARG A 1 131 ? 0.432 -1.321 15.559 1.00 92.81 131 ARG A N 1
ATOM 1049 C CA . ARG A 1 131 ? -1.024 -1.505 15.575 1.00 92.81 131 ARG A CA 1
ATOM 1050 C C . ARG A 1 131 ? -1.414 -2.699 16.432 1.00 92.81 131 ARG A C 1
ATOM 1052 O O . ARG A 1 131 ? -2.263 -2.546 17.305 1.00 92.81 131 ARG A O 1
ATOM 1059 N N . GLU A 1 132 ? -0.766 -3.841 16.238 1.00 94.31 132 GLU A N 1
ATOM 1060 C CA . GLU A 1 132 ? -1.042 -5.064 16.991 1.00 94.31 132 GLU A CA 1
ATOM 1061 C C . GLU A 1 132 ? -0.802 -4.878 18.495 1.00 94.31 132 GLU A C 1
ATOM 1063 O O . GLU A 1 132 ? -1.651 -5.262 19.297 1.00 94.31 132 GLU A O 1
ATOM 1068 N N . LYS A 1 133 ? 0.271 -4.181 18.891 1.00 94.88 133 LYS A N 1
ATOM 1069 C CA . LYS A 1 133 ? 0.529 -3.820 20.295 1.00 94.88 133 LYS A CA 1
ATOM 1070 C C . LYS A 1 133 ? -0.573 -2.928 20.869 1.00 94.88 133 LYS A C 1
ATOM 1072 O O . LYS A 1 133 ? -1.032 -3.170 21.986 1.00 94.88 133 LYS A O 1
ATOM 1077 N N . SER A 1 134 ? -1.022 -1.910 20.131 1.00 92.38 134 SER A N 1
ATOM 1078 C CA . SER A 1 134 ? -2.120 -1.043 20.592 1.00 92.38 134 SER A CA 1
ATOM 1079 C C . SER A 1 134 ? -3.457 -1.793 20.691 1.00 92.38 134 SER A C 1
ATOM 1081 O O . SER A 1 134 ? -4.215 -1.604 21.645 1.00 92.38 134 SER A O 1
ATOM 1083 N N . GLU A 1 135 ? -3.730 -2.702 19.754 1.00 93.62 135 GLU A N 1
ATOM 1084 C CA . GLU A 1 135 ? -4.930 -3.531 19.761 1.00 93.62 135 GLU A CA 1
ATOM 1085 C C . GLU A 1 135 ? -4.910 -4.574 20.877 1.00 93.62 135 GLU A C 1
ATOM 1087 O O . GLU A 1 135 ? -5.951 -4.782 21.502 1.00 93.62 135 GLU A O 1
ATOM 1092 N N . ALA A 1 136 ? -3.757 -5.186 21.159 1.00 94.75 136 ALA A N 1
ATOM 1093 C CA . ALA A 1 136 ? -3.568 -6.096 22.285 1.00 94.75 136 ALA A CA 1
ATOM 1094 C C . ALA A 1 136 ? -3.850 -5.374 23.607 1.00 94.75 136 ALA A C 1
ATOM 1096 O O . ALA A 1 136 ? -4.727 -5.798 24.353 1.00 94.75 136 ALA A O 1
ATOM 1097 N N . ARG A 1 137 ? -3.253 -4.190 23.823 1.00 91.00 137 ARG A N 1
ATOM 1098 C CA . ARG A 1 137 ? -3.550 -3.351 25.001 1.00 91.00 137 ARG A CA 1
ATOM 1099 C C . ARG A 1 137 ? -5.043 -3.044 25.129 1.00 91.00 137 ARG A C 1
ATOM 1101 O O . ARG A 1 137 ? -5.609 -3.149 26.216 1.00 91.00 137 ARG A O 1
ATOM 1108 N N . ARG A 1 138 ? -5.708 -2.698 24.019 1.00 89.38 138 ARG A N 1
ATOM 1109 C CA . ARG A 1 138 ? -7.157 -2.443 24.005 1.00 89.38 138 ARG A CA 1
ATOM 1110 C C . ARG A 1 138 ? -7.962 -3.697 24.357 1.00 89.38 138 ARG A C 1
ATOM 1112 O O . ARG A 1 138 ? -8.946 -3.584 25.085 1.00 89.38 138 ARG A O 1
ATOM 1119 N N . LYS A 1 139 ? -7.585 -4.867 23.834 1.00 91.94 139 LYS A N 1
ATOM 1120 C CA . LYS A 1 139 ? -8.244 -6.149 24.133 1.00 91.94 139 LYS A CA 1
ATOM 1121 C C . LYS A 1 139 ? -8.057 -6.543 25.595 1.00 91.94 139 LYS A C 1
ATOM 1123 O O . LYS A 1 139 ? -9.054 -6.874 26.224 1.00 91.94 139 LYS A O 1
ATOM 1128 N N . ASP A 1 140 ? -6.858 -6.400 26.148 1.00 88.81 140 ASP A N 1
ATOM 1129 C CA . ASP A 1 140 ? -6.566 -6.725 27.549 1.00 88.81 140 ASP A CA 1
ATOM 1130 C C . ASP A 1 140 ? -7.353 -5.830 28.511 1.00 88.81 140 ASP A C 1
ATOM 1132 O O . ASP A 1 140 ? -7.947 -6.303 29.483 1.00 88.81 140 ASP A O 1
ATOM 1136 N N . LEU A 1 141 ? -7.396 -4.521 28.234 1.00 84.69 141 LEU A N 1
ATOM 1137 C CA . LEU A 1 141 ? -8.238 -3.588 28.984 1.00 84.69 141 LEU A CA 1
ATOM 1138 C C . LEU A 1 141 ? -9.706 -3.994 28.873 1.00 84.69 141 LEU A C 1
ATOM 1140 O O . LEU A 1 141 ? -10.392 -4.106 29.886 1.00 84.69 141 LEU A O 1
ATOM 1144 N N . ARG A 1 142 ? -10.177 -4.275 27.655 1.00 85.62 142 ARG A N 1
ATOM 1145 C CA . ARG A 1 142 ? -11.551 -4.707 27.405 1.00 85.62 142 ARG A CA 1
ATOM 1146 C C . ARG A 1 142 ? -11.888 -5.965 28.206 1.00 85.62 142 ARG A C 1
ATOM 1148 O O . ARG A 1 142 ? -12.884 -5.972 28.920 1.00 85.62 142 ARG A O 1
ATOM 1155 N N . GLU A 1 143 ? -11.060 -6.996 28.143 1.00 87.38 143 GLU A N 1
ATOM 1156 C CA . GLU A 1 143 ? -11.256 -8.243 28.878 1.00 87.38 143 GLU A CA 1
ATOM 1157 C C . GLU A 1 143 ? -11.339 -8.002 30.389 1.00 87.38 143 GLU A C 1
ATOM 1159 O O . GLU A 1 143 ? -12.274 -8.482 31.033 1.00 87.38 143 GLU A O 1
ATOM 1164 N N . LYS A 1 144 ? -10.441 -7.178 30.948 1.00 83.31 144 LYS A N 1
ATOM 1165 C CA . LYS A 1 144 ? -10.493 -6.776 32.365 1.00 83.31 144 LYS A CA 1
ATOM 1166 C C . LYS A 1 144 ? -11.810 -6.076 32.723 1.00 83.31 144 LYS A C 1
ATOM 1168 O O . LYS A 1 144 ? -12.371 -6.384 33.774 1.00 83.31 144 LYS A O 1
ATOM 1173 N N . MET A 1 145 ? -12.328 -5.198 31.858 1.00 75.69 145 MET A N 1
ATOM 1174 C CA . MET A 1 145 ? -13.610 -4.499 32.068 1.00 75.69 145 MET A CA 1
ATOM 1175 C C . MET A 1 145 ? -14.835 -5.414 31.955 1.00 75.69 145 MET A C 1
ATOM 1177 O O . MET A 1 145 ? -15.859 -5.146 32.583 1.00 75.69 145 MET A O 1
ATOM 1181 N N . PHE A 1 146 ? -14.752 -6.473 31.146 1.00 75.69 146 PHE A N 1
ATOM 1182 C CA . PHE A 1 146 ? -15.847 -7.419 30.911 1.00 75.69 146 PHE A CA 1
ATOM 1183 C C . PHE A 1 146 ? -15.832 -8.631 31.850 1.00 75.69 146 PHE A C 1
ATOM 1185 O O . PHE A 1 146 ? -16.719 -9.480 31.735 1.00 75.69 146 PHE A O 1
ATOM 1192 N N . LYS A 1 147 ? -14.885 -8.720 32.798 1.00 80.69 147 LYS A N 1
ATOM 1193 C CA . LYS A 1 147 ? -14.929 -9.730 33.868 1.00 80.69 147 LYS A CA 1
ATOM 1194 C C . LYS A 1 147 ? -16.262 -9.628 34.603 1.00 80.69 147 LYS A C 1
ATOM 1196 O O . LYS A 1 147 ? -16.672 -8.530 34.960 1.00 80.69 147 LYS A O 1
ATOM 1201 N N . LYS A 1 148 ? -16.934 -10.758 34.832 1.00 80.56 148 LYS A N 1
ATOM 1202 C CA . LYS A 1 148 ? -18.243 -10.833 35.499 1.00 80.56 148 LYS A CA 1
ATOM 1203 C C . LYS A 1 148 ? -18.134 -11.545 36.848 1.00 80.56 148 LYS A C 1
ATOM 1205 O O . LYS A 1 148 ? -17.291 -12.419 37.023 1.00 80.56 148 LYS A O 1
ATOM 1210 N N . THR A 1 149 ? -18.974 -11.164 37.800 1.00 72.62 149 THR A N 1
ATOM 1211 C CA . THR A 1 149 ? -19.184 -11.867 39.068 1.00 72.62 149 THR A CA 1
ATOM 1212 C C . THR A 1 149 ? -19.935 -13.182 38.821 1.00 72.62 149 THR A C 1
ATOM 1214 O O . THR A 1 149 ? -20.424 -13.435 37.719 1.00 72.62 149 THR A O 1
ATOM 1217 N N . ARG A 1 150 ? -20.074 -14.022 39.858 1.00 76.12 150 ARG A N 1
ATOM 1218 C CA . ARG A 1 150 ? -20.834 -15.291 39.821 1.00 76.12 150 ARG A CA 1
ATOM 1219 C C . ARG A 1 150 ? -22.262 -15.128 39.263 1.00 76.12 150 ARG A C 1
ATOM 1221 O O . ARG A 1 150 ? -22.768 -16.054 38.645 1.00 76.12 150 ARG A O 1
ATOM 1228 N N . SER A 1 151 ? -22.882 -13.960 39.452 1.00 78.44 151 SER A N 1
ATOM 1229 C CA . SE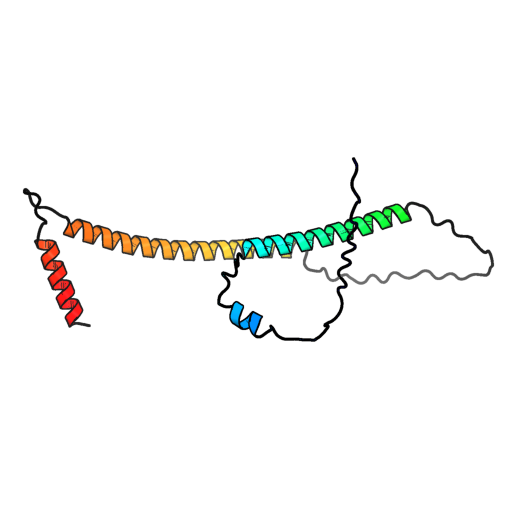R A 1 151 ? -24.228 -13.606 38.974 1.00 78.44 151 SER A CA 1
ATOM 1230 C C . SER A 1 151 ? -24.254 -12.889 37.614 1.00 78.44 151 SER A C 1
ATOM 1232 O O . SER A 1 151 ? -25.311 -12.452 37.168 1.00 78.44 151 SER A O 1
ATOM 1234 N N . GLY A 1 152 ? -23.110 -12.740 36.936 1.00 74.81 152 GLY A N 1
ATOM 1235 C CA . GLY A 1 152 ? -23.033 -12.137 35.602 1.00 74.81 152 GLY A CA 1
ATOM 1236 C C . GLY A 1 152 ? -22.894 -10.608 35.572 1.00 74.81 152 GLY A C 1
ATOM 1237 O O . GLY A 1 152 ? -22.788 -10.041 34.482 1.00 74.81 152 GLY A O 1
ATOM 1238 N N . GLN A 1 153 ? -22.850 -9.935 36.727 1.00 73.38 153 GLN A N 1
ATOM 1239 C CA . GLN A 1 153 ? -22.618 -8.487 36.801 1.00 73.38 153 GLN A CA 1
ATOM 1240 C C . GLN A 1 153 ? -21.138 -8.162 36.543 1.00 73.38 153 GLN A C 1
ATOM 1242 O O . GLN A 1 153 ? -20.278 -8.887 37.033 1.00 73.38 153 GLN A O 1
ATOM 1247 N N . PRO A 1 154 ? -20.788 -7.093 35.809 1.00 75.75 154 PRO A N 1
ATOM 1248 C CA . PRO A 1 154 ? -19.392 -6.704 35.618 1.00 75.75 154 PRO A CA 1
ATOM 1249 C C . PRO A 1 154 ? -18.671 -6.482 36.958 1.00 75.75 154 PRO A C 1
ATOM 1251 O O . PRO A 1 154 ? -19.198 -5.827 37.855 1.00 75.75 154 PRO A O 1
ATOM 1254 N N . VAL A 1 155 ? -17.453 -7.009 37.099 1.00 72.25 155 VAL A N 1
ATOM 1255 C CA . VAL A 1 155 ? -16.612 -6.847 38.289 1.00 72.25 155 VAL A CA 1
ATOM 1256 C C . VAL A 1 155 ? -16.157 -5.390 38.355 1.00 72.25 155 VAL A C 1
ATOM 1258 O O . VAL A 1 155 ? -15.189 -4.981 37.712 1.00 72.25 155 VAL A O 1
ATOM 1261 N N . MET A 1 156 ? -16.866 -4.603 39.165 1.00 69.88 156 MET A N 1
ATOM 1262 C CA . MET A 1 156 ? -16.684 -3.153 39.307 1.00 69.88 156 MET A CA 1
ATOM 1263 C C . MET A 1 156 ? -15.274 -2.733 39.740 1.00 69.88 156 MET A C 1
ATOM 1265 O O . MET A 1 156 ? -14.893 -1.596 39.483 1.00 69.88 156 MET A O 1
ATOM 1269 N N . LYS A 1 157 ? -14.470 -3.640 40.317 1.00 77.62 157 LYS A N 1
ATOM 1270 C CA . LYS A 1 157 ? -13.082 -3.368 40.730 1.00 77.62 157 LYS A CA 1
ATOM 1271 C C . LYS A 1 157 ? -12.251 -2.752 39.598 1.00 77.62 157 LYS A C 1
ATOM 1273 O O . LYS A 1 157 ? -11.627 -1.718 39.798 1.00 77.62 157 LYS A O 1
ATOM 1278 N N . TYR A 1 158 ? -12.285 -3.350 38.404 1.00 76.25 158 TYR A N 1
ATOM 1279 C CA . TYR A 1 158 ? -11.480 -2.876 37.271 1.00 76.25 158 TYR A CA 1
ATOM 1280 C C . TYR A 1 158 ? -12.074 -1.626 36.606 1.00 76.25 158 TYR A C 1
ATOM 1282 O O . TYR A 1 158 ? -11.328 -0.760 36.155 1.00 76.25 158 TYR A O 1
ATOM 1290 N N . ARG A 1 159 ? -13.408 -1.490 36.595 1.00 78.50 159 ARG A N 1
ATOM 1291 C CA . ARG A 1 159 ? -14.095 -0.323 36.023 1.00 78.50 159 ARG A CA 1
ATOM 1292 C C . ARG A 1 159 ? -13.901 0.934 36.871 1.00 78.50 159 ARG A C 1
ATOM 1294 O O . ARG A 1 159 ? -13.615 1.988 36.318 1.00 78.50 159 ARG A O 1
ATOM 1301 N N . ILE A 1 160 ? -14.026 0.816 38.193 1.00 82.62 160 ILE A N 1
ATOM 1302 C CA . ILE A 1 160 ? -13.796 1.924 39.129 1.00 82.62 160 ILE A CA 1
ATOM 1303 C C . ILE A 1 160 ? -12.329 2.354 39.073 1.00 82.62 160 ILE A C 1
ATOM 1305 O O . ILE A 1 160 ? -12.068 3.541 38.923 1.00 82.62 160 ILE A O 1
ATOM 1309 N N . GLN A 1 161 ? -11.383 1.406 39.107 1.00 82.31 161 GLN A N 1
ATOM 1310 C CA . GLN A 1 161 ? -9.953 1.719 39.018 1.00 82.31 161 GLN A CA 1
ATOM 1311 C C . GLN A 1 161 ? -9.623 2.545 37.767 1.00 82.31 161 GLN A C 1
ATOM 1313 O O . GLN A 1 161 ? -8.971 3.573 37.884 1.00 82.31 161 GLN A O 1
ATOM 1318 N N . HIS A 1 162 ? -10.131 2.160 36.593 1.00 82.94 162 HIS A N 1
ATOM 1319 C CA . HIS A 1 162 ? -9.871 2.904 35.359 1.00 82.94 162 HIS A CA 1
ATOM 1320 C C . HIS A 1 162 ? -10.547 4.277 35.309 1.00 82.94 162 HIS A C 1
ATOM 1322 O O . HIS A 1 162 ? -9.950 5.222 34.802 1.00 82.94 162 HIS A O 1
ATOM 1328 N N . LEU A 1 163 ? -11.770 4.416 35.837 1.00 85.44 163 LEU A N 1
ATOM 1329 C CA . LEU A 1 163 ? -12.418 5.727 35.953 1.00 85.44 163 LEU A CA 1
ATOM 1330 C C . LEU A 1 163 ? -11.607 6.671 36.854 1.00 85.44 163 LEU A C 1
ATOM 1332 O O . LEU A 1 163 ? -11.444 7.837 36.507 1.00 85.44 163 LEU A O 1
ATOM 1336 N N . LEU A 1 164 ? -11.064 6.160 37.964 1.00 89.25 164 LEU A N 1
ATOM 1337 C CA . LEU A 1 164 ? -10.194 6.925 38.862 1.00 89.25 164 LEU A CA 1
ATOM 1338 C C . LEU A 1 164 ? -8.869 7.302 38.190 1.00 89.25 164 LEU A C 1
ATOM 1340 O O . LEU A 1 164 ? -8.461 8.455 38.246 1.00 89.25 164 LEU A O 1
ATOM 1344 N N . GLU A 1 165 ? -8.222 6.352 37.518 1.00 88.06 165 GLU A N 1
ATOM 1345 C CA . GLU A 1 165 ? -6.950 6.560 36.816 1.00 88.06 165 GLU A CA 1
ATOM 1346 C C . GLU A 1 165 ? -7.107 7.574 35.669 1.00 88.06 165 GLU A C 1
ATOM 1348 O O . GLU A 1 165 ? -6.312 8.499 35.552 1.00 88.06 165 GLU A O 1
ATOM 1353 N N . THR A 1 166 ? -8.206 7.494 34.907 1.00 86.56 166 THR A N 1
ATOM 1354 C CA . THR A 1 166 ? -8.540 8.467 33.849 1.00 86.56 166 THR A CA 1
ATOM 1355 C C . THR A 1 166 ? -8.800 9.861 34.424 1.00 86.56 166 THR A C 1
ATOM 1357 O O . THR A 1 166 ? -8.351 10.851 33.851 1.00 86.56 166 THR A O 1
ATOM 1360 N N . ALA A 1 167 ? -9.506 9.956 35.557 1.00 89.06 167 ALA A N 1
ATOM 1361 C CA . ALA A 1 167 ? -9.748 11.233 36.225 1.00 89.06 167 ALA A CA 1
ATOM 1362 C C . ALA A 1 167 ? -8.435 11.867 36.724 1.00 89.06 167 ALA A C 1
ATOM 1364 O O . ALA A 1 167 ? -8.216 13.057 36.503 1.00 89.06 167 ALA A O 1
ATOM 1365 N N . LEU A 1 168 ? -7.531 11.071 37.305 1.00 89.25 168 LEU A N 1
ATOM 1366 C CA . LEU A 1 168 ? -6.211 11.520 37.769 1.00 89.25 168 LEU A CA 1
ATOM 1367 C C . LEU A 1 168 ? -5.269 11.900 36.616 1.00 89.25 168 LEU A C 1
ATOM 1369 O O . LEU A 1 168 ? -4.547 12.890 36.695 1.00 89.25 168 LEU A O 1
ATOM 1373 N N . GLU A 1 169 ? -5.270 11.148 35.516 1.00 89.00 169 GLU A N 1
ATOM 1374 C CA . GLU A 1 169 ? -4.500 11.508 34.320 1.00 89.00 169 GLU A CA 1
ATOM 1375 C C . GLU A 1 169 ? -5.039 12.777 33.653 1.00 89.00 169 GLU A C 1
ATOM 1377 O O . GLU A 1 169 ? -4.258 13.557 33.108 1.00 89.00 169 GLU A O 1
ATOM 1382 N N . SER A 1 170 ? -6.357 12.998 33.699 1.00 80.12 170 SER A N 1
ATOM 1383 C CA . SER A 1 170 ? -6.979 14.214 33.167 1.00 80.12 170 SER A CA 1
ATOM 1384 C C . SER A 1 170 ? -6.696 15.457 34.010 1.00 80.12 170 SER A C 1
ATOM 1386 O O . SER A 1 170 ? -6.682 16.548 33.456 1.00 80.12 170 SER A O 1
ATOM 1388 N N . SER A 1 171 ? -6.441 15.307 35.315 1.00 81.75 171 SER A N 1
ATOM 1389 C CA . SER A 1 171 ? -6.066 16.429 36.186 1.00 81.75 171 SER A CA 1
ATOM 1390 C C . SER A 1 171 ? -4.581 16.791 36.111 1.00 81.75 171 SER A C 1
ATOM 1392 O O . SER A 1 171 ? -4.202 17.875 36.538 1.00 81.75 171 SER A O 1
ATOM 1394 N N . ASN A 1 172 ? -3.739 15.881 35.609 1.00 73.44 172 ASN A N 1
ATOM 1395 C CA . ASN A 1 172 ? -2.283 16.051 35.520 1.00 73.44 172 ASN A CA 1
ATOM 1396 C C . ASN A 1 172 ? -1.797 16.491 34.123 1.00 73.44 172 ASN A C 1
ATOM 1398 O O . ASN A 1 172 ? -0.588 16.586 33.906 1.00 73.44 172 ASN A O 1
ATOM 1402 N N . LYS A 1 173 ? -2.714 16.711 33.174 1.00 55.34 173 LYS A N 1
ATOM 1403 C CA . LYS A 1 173 ? -2.451 17.262 31.836 1.00 55.34 173 LYS A CA 1
ATOM 1404 C C . LYS A 1 173 ? -2.972 18.684 31.741 1.00 55.34 173 LYS A C 1
ATOM 1406 O O . LYS A 1 173 ? -2.306 19.472 31.039 1.00 55.34 173 LYS A O 1
#

InterPro domains:
  IPR013730 Fyv7/TAP26 [PF08524] (43-165)

pLDDT: mean 74.43, std 18.6, range [30.47, 97.69]

Foldseek 3Di:
DDDDDDDDPPPDDDDDDPDPDDDPPVRVVVVVVDPPVDDVVVVVVVVVVVVVVVVVVVVVVVVVVVVVVVPPPPDDDDDDDDDDDDDDDDDDPDPDPPDPPPVVVVVVVVVVVVVVVVVVVVVVVVVVVVVVVVVVVVVVLVVQQCDADPVRHGPCPSVVVVVVVVVVVVVVD

Organism: NCBI:txid110450

Mean predicted aligned error: 22.13 Å

Solvent-accessible surface area (backbone atoms only — not comparable to full-atom values): 11110 Å² total; per-residue (Å²): 144,85,81,87,81,86,79,81,85,79,79,79,84,83,84,90,77,95,59,99,66,77,80,49,72,68,52,58,65,46,62,80,71,48,84,76,76,82,45,71,67,59,55,49,52,52,54,51,50,52,54,50,54,50,51,53,52,51,48,54,51,50,52,51,49,54,65,53,66,72,50,78,80,86,73,86,80,84,90,85,83,86,83,90,79,93,82,83,84,81,82,79,83,71,81,73,77,80,67,82,52,75,65,58,58,51,52,51,51,53,54,50,54,53,49,56,48,52,55,52,51,50,54,52,48,54,56,47,52,52,50,49,52,55,49,49,55,51,47,54,51,48,51,52,49,64,36,53,44,100,87,65,48,60,39,54,70,51,49,51,51,49,56,52,49,52,54,54,55,63,74,75,108

Secondary structure (DSSP, 8-state):
---------------------PPPHHHHHHHTTS-----HHHHHHHHHHHHHHHHHHHHHHHHHHHHHHTSPP-PPPPP-------------------PPPHHHHHHHHHHHHHHHHHHHHHHHHHHHHHHHHHHHHHHHHHHHHH-B-TTS-B-HHHHHHHHHHHHHHHH--

Sequence (173 aa):
MKRPTQRDGGGRRRNEQRLGGGLSLAAFANAKSRNTGYNPALIKKQKEFYKNAKLISKYKRLKKQQNQSSNPPQFPIPKEGGDDANDAPKLHSKKKRIAPSLKEEYEKKRAEDEKAKKEREAIIQAKREEREKSEARRKDLREKMFKKTRSGQPVMKYRIQHLLETALESSNK

Radius of gyration: 39.09 Å; Cα contacts (8 Å, |Δi|>4): 18; chains: 1; bounding box: 89×45×110 Å